Protein AF-A0A9E7V2W8-F1 (afdb_monomer_lite)

Organism: NCBI:txid2989843

Foldseek 3Di:
DDDDPPDDPPFDVVVVLVVVVVVLVVVLVVVVVVDPDSPVSVVSVVVSVVVSVVVVVVSVVPDDPDDGDDDPVSVVCVVVVVVVVVVVVVVVCVVCVVVVPPDPPPPVVVVVVVVVVVVVVVCVVVCCVPPPPCPVVVVVVVVVVVVVVVVVVVVVVPPPDPDPPD

Sequence (166 aa):
MLMIPSYNYNFHPLFYGIILFLYTLFTLINMSLNFLNNWFSYITFLILIGGLMIIFLYFTSFISNMKISMKWSFLKMIPFKNFMFILFIIINLIFNFNQFMSPMKINEMNSYNFMILNLKENYFFSFIFIKNKNLNIIMCMIYLLICLTFIVKICIIKKFTLRKIN

Radius of gyration: 24.1 Å; chains: 1; bounding box: 54×22×70 Å

Secondary structure (DSSP, 8-state):
-----TT-TTS-HHHHHHHHHHHHHHHHHHHHHH-S-THHHHHHHHHHHHHHHHHHHHHHHH---------GGGGGGHHHHHHHHHHHHHHHHHHHHHHHTS-----THHHHHHHHHHHHHHHHHHHHHHTS-THHHHHHHHHHHHHHHHHHHHHHHT-S-SS---

Structure (mmCIF, N/CA/C/O backbone):
data_AF-A0A9E7V2W8-F1
#
_entry.id   AF-A0A9E7V2W8-F1
#
loop_
_atom_site.group_PDB
_atom_site.id
_atom_site.type_symbol
_atom_site.label_atom_id
_atom_site.label_alt_id
_atom_site.label_comp_id
_atom_site.label_asym_id
_atom_site.label_entity_id
_atom_site.label_seq_id
_atom_site.pdbx_PDB_ins_code
_atom_site.Cartn_x
_atom_site.Cartn_y
_atom_site.Cartn_z
_atom_site.occupancy
_atom_site.B_iso_or_equiv
_atom_site.auth_seq_id
_atom_site.auth_comp_id
_atom_site.auth_asym_id
_atom_site.auth_atom_id
_atom_site.pdbx_PDB_model_num
ATOM 1 N N . MET A 1 1 ? 9.682 0.249 2.604 1.00 48.94 1 MET A N 1
ATOM 2 C CA . MET A 1 1 ? 9.259 1.116 1.481 1.00 48.94 1 MET A CA 1
ATOM 3 C C . MET A 1 1 ? 10.221 0.882 0.324 1.00 48.94 1 MET A C 1
ATOM 5 O O . MET A 1 1 ? 11.080 1.699 0.029 1.00 48.94 1 MET A O 1
ATOM 9 N N . LEU A 1 2 ? 10.152 -0.327 -0.238 1.00 42.06 2 LEU A N 1
ATOM 10 C CA . LEU A 1 2 ? 11.048 -0.783 -1.295 1.00 42.06 2 LEU A CA 1
ATOM 11 C C . LEU A 1 2 ? 10.649 -0.130 -2.618 1.00 42.06 2 LEU A C 1
ATOM 13 O O . LEU A 1 2 ? 9.487 -0.179 -3.005 1.00 42.06 2 LEU A O 1
ATOM 17 N N . MET A 1 3 ? 11.644 0.470 -3.272 1.00 53.59 3 MET A N 1
ATOM 18 C CA . MET A 1 3 ? 11.785 0.580 -4.726 1.00 53.59 3 MET A CA 1
ATOM 19 C C . MET A 1 3 ? 10.488 0.722 -5.531 1.00 53.59 3 MET A C 1
ATOM 21 O O . MET A 1 3 ? 10.218 -0.078 -6.420 1.00 53.59 3 MET A O 1
ATOM 25 N N . ILE A 1 4 ? 9.721 1.788 -5.312 1.00 55.50 4 ILE A N 1
ATOM 26 C CA . ILE A 1 4 ? 8.781 2.196 -6.356 1.00 55.50 4 ILE A CA 1
ATOM 27 C C . ILE A 1 4 ? 9.606 2.951 -7.412 1.00 55.50 4 ILE A C 1
ATOM 29 O O . ILE A 1 4 ? 10.317 3.916 -7.074 1.00 55.50 4 ILE A O 1
ATOM 33 N N . PRO A 1 5 ? 9.585 2.523 -8.688 1.00 57.03 5 PRO A N 1
ATOM 34 C CA . PRO A 1 5 ? 10.107 3.322 -9.782 1.00 57.03 5 PRO A CA 1
ATOM 35 C C . PRO A 1 5 ? 9.176 4.521 -9.981 1.00 57.03 5 PRO A C 1
ATOM 37 O O . PRO A 1 5 ? 8.286 4.509 -10.822 1.00 57.03 5 PRO A O 1
ATOM 40 N N . SER A 1 6 ? 9.375 5.569 -9.183 1.00 53.53 6 SER A N 1
ATOM 41 C CA . SER A 1 6 ? 8.586 6.804 -9.229 1.00 53.53 6 SER A CA 1
ATOM 42 C C . SER A 1 6 ? 8.763 7.615 -10.520 1.00 53.53 6 SER A C 1
ATOM 44 O O . SER A 1 6 ? 8.099 8.628 -10.673 1.00 53.53 6 SER A O 1
ATOM 46 N N . TYR A 1 7 ? 9.639 7.198 -11.444 1.00 52.50 7 TYR A N 1
ATOM 47 C CA . TYR A 1 7 ? 10.098 8.050 -12.546 1.00 52.50 7 TYR A CA 1
ATOM 48 C C . TYR A 1 7 ? 10.060 7.429 -13.945 1.00 52.50 7 TYR A C 1
ATOM 50 O O . TYR A 1 7 ? 10.783 7.885 -14.820 1.00 52.50 7 TYR A O 1
ATOM 58 N N . ASN A 1 8 ? 9.228 6.414 -14.196 1.00 55.22 8 ASN A N 1
ATOM 59 C CA . ASN A 1 8 ? 9.152 5.812 -15.531 1.00 55.22 8 ASN A CA 1
ATOM 60 C C . ASN A 1 8 ? 7.706 5.640 -16.004 1.00 55.22 8 ASN A C 1
ATOM 62 O O . ASN A 1 8 ? 7.065 4.635 -15.723 1.00 55.22 8 ASN A O 1
ATOM 66 N N . TYR A 1 9 ? 7.242 6.582 -16.823 1.00 55.47 9 TYR A N 1
ATOM 67 C CA . TYR A 1 9 ? 5.922 6.568 -17.467 1.00 55.47 9 TYR A CA 1
ATOM 68 C C . TYR A 1 9 ? 5.717 5.430 -18.494 1.00 55.47 9 TYR A C 1
ATOM 70 O O . TYR A 1 9 ? 4.616 5.259 -19.003 1.00 55.47 9 TYR A O 1
ATOM 78 N N . ASN A 1 10 ? 6.750 4.623 -18.784 1.00 56.72 10 ASN A N 1
ATOM 79 C CA . ASN A 1 10 ? 6.736 3.636 -19.875 1.00 56.72 10 ASN A CA 1
ATOM 80 C C . ASN A 1 10 ? 6.783 2.172 -19.401 1.00 56.72 10 ASN A C 1
ATOM 82 O O . ASN A 1 10 ? 7.109 1.288 -20.195 1.00 56.72 10 ASN A O 1
ATOM 86 N N . PHE A 1 11 ? 6.514 1.877 -18.126 1.00 64.00 11 PHE A N 1
ATOM 87 C CA . PHE A 1 11 ? 6.423 0.480 -17.700 1.00 64.00 11 PHE A CA 1
ATOM 88 C C . PHE A 1 11 ? 5.062 -0.113 -18.030 1.00 64.00 11 PHE A C 1
ATOM 90 O O . PHE A 1 11 ? 4.023 0.497 -17.791 1.00 64.00 11 PHE A O 1
ATOM 97 N N . HIS A 1 12 ? 5.083 -1.341 -18.552 1.00 69.75 12 HIS A N 1
ATOM 98 C CA . HIS A 1 12 ? 3.867 -2.099 -18.782 1.00 69.75 12 HIS A CA 1
ATOM 99 C C . HIS A 1 12 ? 3.078 -2.203 -17.463 1.00 69.75 12 HIS A C 1
ATOM 101 O O . HIS A 1 12 ? 3.669 -2.559 -16.438 1.00 69.75 12 HIS A O 1
ATOM 107 N N . PRO A 1 13 ? 1.764 -1.938 -17.465 1.00 73.44 13 PRO A N 1
ATOM 108 C CA . PRO A 1 13 ? 0.942 -1.888 -16.253 1.00 73.44 13 PRO A CA 1
ATOM 109 C C . PRO A 1 13 ? 1.014 -3.163 -15.399 1.00 73.44 13 PRO A C 1
ATOM 111 O O . PRO A 1 13 ? 0.938 -3.108 -14.174 1.00 73.44 13 PRO A O 1
ATOM 114 N N . LEU A 1 14 ? 1.254 -4.313 -16.032 1.00 75.50 14 LEU A N 1
ATOM 115 C CA . LEU A 1 14 ? 1.492 -5.588 -15.347 1.00 75.50 14 LEU A CA 1
ATOM 116 C C . LEU A 1 14 ? 2.693 -5.548 -14.381 1.00 75.50 14 LEU A C 1
ATOM 118 O O . LEU A 1 14 ? 2.614 -6.124 -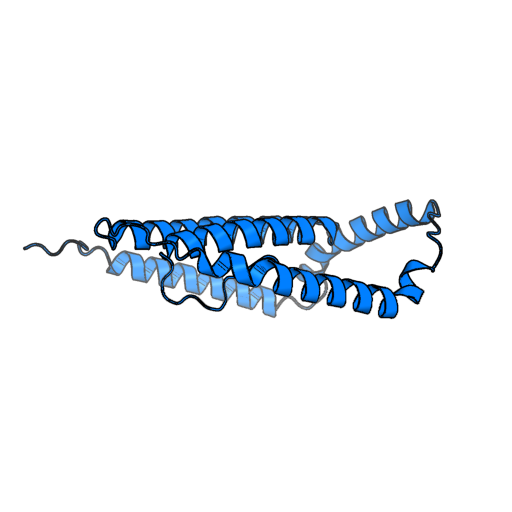13.300 1.00 75.50 14 LEU A O 1
ATOM 122 N N . PHE A 1 15 ? 3.773 -4.824 -14.702 1.00 75.44 15 PHE A N 1
ATOM 123 C CA . PHE A 1 15 ? 4.894 -4.648 -13.770 1.00 75.44 15 PHE A CA 1
ATOM 124 C C . PHE A 1 15 ? 4.500 -3.819 -12.550 1.00 75.44 15 PHE A C 1
ATOM 126 O O . PHE A 1 15 ? 4.908 -4.156 -11.441 1.00 75.44 15 PHE A O 1
ATOM 133 N N . TYR A 1 16 ? 3.676 -2.782 -12.724 1.00 75.00 16 TYR A N 1
ATOM 134 C CA . TYR A 1 16 ? 3.124 -2.041 -11.590 1.00 75.00 16 TYR A CA 1
ATOM 135 C C . TYR A 1 16 ? 2.243 -2.933 -10.709 1.00 75.00 16 TYR A C 1
ATOM 137 O O . TYR A 1 16 ? 2.338 -2.839 -9.488 1.00 75.00 16 TYR A O 1
ATOM 145 N N . GLY A 1 17 ? 1.469 -3.851 -11.299 1.00 79.56 17 GLY A N 1
ATOM 146 C CA . GLY A 1 17 ? 0.709 -4.860 -10.553 1.00 79.56 17 GLY A CA 1
ATOM 147 C C . GLY A 1 17 ? 1.600 -5.788 -9.718 1.00 79.56 17 GLY A C 1
ATOM 148 O O . GLY A 1 17 ? 1.340 -5.989 -8.534 1.00 79.56 17 GLY A O 1
ATOM 149 N N . ILE A 1 18 ? 2.693 -6.292 -10.298 1.00 80.00 18 ILE A N 1
ATOM 150 C CA . ILE A 1 18 ? 3.650 -7.163 -9.591 1.00 80.00 18 ILE A CA 1
ATOM 151 C C . ILE A 1 18 ? 4.380 -6.403 -8.471 1.00 80.00 18 ILE A C 1
ATOM 153 O O . ILE A 1 18 ? 4.527 -6.922 -7.365 1.00 80.00 18 ILE A O 1
ATOM 157 N N . ILE A 1 19 ? 4.810 -5.162 -8.724 1.00 81.88 19 ILE A N 1
ATOM 158 C CA . ILE A 1 19 ? 5.461 -4.314 -7.711 1.00 81.88 19 ILE A CA 1
ATOM 159 C C . ILE A 1 19 ? 4.494 -4.022 -6.559 1.00 81.88 19 ILE A C 1
ATOM 161 O O . ILE A 1 19 ? 4.891 -4.086 -5.395 1.00 81.88 19 ILE A O 1
ATOM 165 N N . LEU A 1 20 ? 3.226 -3.740 -6.869 1.00 82.31 20 LEU A N 1
ATOM 166 C CA . LEU A 1 20 ? 2.191 -3.501 -5.867 1.00 82.31 20 LEU A CA 1
ATOM 167 C C . LEU A 1 20 ? 1.922 -4.760 -5.034 1.00 82.31 20 LEU A C 1
ATOM 169 O O . LEU A 1 20 ? 1.845 -4.669 -3.810 1.00 82.31 20 LEU A O 1
ATOM 173 N N . PHE A 1 21 ? 1.863 -5.936 -5.661 1.00 84.31 21 PHE A N 1
ATOM 174 C CA . PHE A 1 21 ? 1.723 -7.210 -4.952 1.00 84.31 21 PHE A CA 1
ATOM 175 C C . PHE A 1 21 ? 2.884 -7.466 -3.980 1.00 84.31 21 PHE A C 1
ATOM 177 O O . PHE A 1 21 ? 2.664 -7.754 -2.807 1.00 84.31 21 PHE A O 1
ATOM 184 N N . LEU A 1 22 ? 4.131 -7.283 -4.418 1.00 86.38 22 LEU A N 1
ATOM 185 C CA . LEU A 1 22 ? 5.292 -7.473 -3.541 1.00 86.38 22 LEU A CA 1
ATOM 186 C C . LEU A 1 22 ? 5.339 -6.445 -2.407 1.00 86.38 22 LEU A C 1
ATOM 188 O O . LEU A 1 22 ? 5.573 -6.808 -1.255 1.00 86.38 22 LEU A O 1
ATOM 192 N N . TYR A 1 23 ? 5.094 -5.165 -2.706 1.00 82.38 23 TYR A N 1
ATOM 193 C CA . TYR A 1 23 ? 5.060 -4.114 -1.686 1.00 82.38 23 TYR A CA 1
ATOM 194 C C . TYR A 1 23 ? 4.023 -4.428 -0.608 1.00 82.38 23 TYR A C 1
ATOM 196 O O . TYR A 1 23 ? 4.310 -4.321 0.584 1.00 82.38 23 TYR A O 1
ATOM 204 N N . THR A 1 24 ? 2.840 -4.860 -1.028 1.00 84.50 24 THR A N 1
ATOM 205 C CA . THR A 1 24 ? 1.734 -5.131 -0.113 1.00 84.50 24 THR A CA 1
ATOM 206 C C . THR A 1 24 ? 1.988 -6.365 0.743 1.00 84.50 24 THR A C 1
ATOM 208 O O . THR A 1 24 ? 1.752 -6.300 1.947 1.00 84.50 24 THR A O 1
ATOM 211 N N . LEU A 1 25 ? 2.608 -7.420 0.203 1.00 89.25 25 LEU A N 1
ATOM 212 C CA . LEU A 1 25 ? 3.105 -8.545 1.005 1.00 89.25 25 LEU A CA 1
ATOM 213 C C . LEU A 1 25 ? 4.064 -8.089 2.116 1.00 89.25 25 LEU A C 1
ATOM 215 O O . LEU A 1 25 ? 3.875 -8.458 3.274 1.00 89.25 25 LEU A O 1
ATOM 219 N N . PHE A 1 26 ? 5.039 -7.226 1.809 1.00 85.62 26 PHE A N 1
ATOM 220 C CA . PHE A 1 26 ? 5.935 -6.686 2.841 1.00 85.62 26 PHE A CA 1
ATOM 221 C C . PHE A 1 26 ? 5.189 -5.846 3.882 1.00 85.62 26 PHE A C 1
ATOM 223 O O . PHE A 1 26 ? 5.494 -5.929 5.072 1.00 85.62 26 PHE A O 1
ATOM 230 N N . THR A 1 27 ? 4.200 -5.050 3.467 1.00 85.38 27 THR A N 1
ATOM 231 C CA . THR A 1 27 ? 3.395 -4.280 4.427 1.00 85.38 27 THR A CA 1
ATOM 232 C C . THR A 1 27 ? 2.546 -5.176 5.324 1.00 85.38 27 THR A C 1
ATOM 234 O O . THR A 1 27 ? 2.429 -4.888 6.509 1.00 85.38 27 THR A O 1
ATOM 237 N N . LEU A 1 28 ? 2.012 -6.280 4.802 1.00 87.94 28 LEU A N 1
ATOM 238 C CA . LEU A 1 28 ? 1.203 -7.234 5.559 1.00 87.94 28 LEU A CA 1
ATOM 239 C C . LEU A 1 28 ? 2.022 -7.947 6.630 1.00 87.94 28 LEU A C 1
ATOM 241 O O . LEU A 1 28 ? 1.575 -8.047 7.771 1.00 87.94 28 LEU A O 1
ATOM 245 N N . ILE A 1 29 ? 3.240 -8.367 6.279 1.00 84.56 29 ILE A N 1
ATOM 246 C CA . ILE A 1 29 ? 4.184 -8.962 7.229 1.00 84.56 29 ILE A CA 1
ATOM 247 C C . ILE A 1 29 ? 4.507 -7.953 8.339 1.00 84.56 29 ILE A C 1
ATOM 249 O O . ILE A 1 29 ? 4.387 -8.279 9.517 1.00 84.56 29 ILE A O 1
ATOM 253 N N . ASN A 1 30 ? 4.803 -6.698 7.990 1.00 80.81 30 ASN A N 1
ATOM 254 C CA . ASN A 1 30 ? 5.055 -5.656 8.991 1.00 80.81 30 ASN A CA 1
ATOM 255 C C . ASN A 1 30 ? 3.838 -5.397 9.896 1.00 80.81 30 ASN A C 1
ATOM 257 O O . ASN A 1 30 ? 3.999 -5.228 11.100 1.00 80.81 30 ASN A O 1
ATOM 261 N N . MET A 1 31 ? 2.619 -5.399 9.346 1.00 79.56 31 MET A N 1
ATOM 262 C CA . MET A 1 31 ? 1.396 -5.238 10.141 1.00 79.56 31 MET A CA 1
ATOM 263 C C . MET A 1 31 ? 1.174 -6.415 11.096 1.00 79.56 31 MET A C 1
ATOM 265 O O . MET A 1 31 ? 0.814 -6.191 12.246 1.00 79.56 31 MET A O 1
ATOM 269 N N . SER A 1 32 ? 1.433 -7.649 10.651 1.00 81.69 32 SER A N 1
ATOM 270 C CA . SER A 1 32 ? 1.325 -8.839 11.509 1.00 81.69 32 SER A CA 1
ATOM 271 C C . SER A 1 32 ? 2.363 -8.884 12.633 1.00 81.69 32 SER A C 1
ATOM 273 O O . SER A 1 32 ? 2.121 -9.497 13.661 1.00 81.69 32 SER A O 1
ATOM 275 N N . LEU A 1 33 ? 3.514 -8.229 12.454 1.00 78.06 33 LEU A N 1
ATOM 276 C CA . LEU A 1 33 ? 4.536 -8.131 13.500 1.00 78.06 33 LEU A CA 1
ATOM 277 C C . LEU A 1 33 ? 4.207 -7.046 14.534 1.00 78.06 33 LEU A C 1
ATOM 279 O O . LEU A 1 33 ? 4.610 -7.160 15.687 1.00 78.06 33 LEU A O 1
ATOM 283 N N . ASN A 1 34 ? 3.488 -5.997 14.128 1.00 72.06 34 ASN A N 1
ATOM 284 C CA . ASN A 1 34 ? 3.204 -4.841 14.980 1.00 72.06 34 ASN A CA 1
ATOM 285 C C . ASN A 1 34 ? 1.935 -4.996 15.830 1.00 72.06 34 ASN A C 1
ATOM 287 O O . ASN A 1 34 ? 1.833 -4.356 16.875 1.00 72.06 34 ASN A O 1
ATOM 291 N N . PHE A 1 35 ? 0.968 -5.801 15.386 1.00 72.25 35 PHE A N 1
ATOM 292 C CA . PHE A 1 35 ? -0.294 -6.018 16.094 1.00 72.25 35 PHE A CA 1
ATOM 293 C C . PHE A 1 35 ? -0.391 -7.446 16.622 1.00 72.25 35 PHE A C 1
ATOM 295 O O . PHE A 1 35 ? -0.031 -8.395 15.936 1.00 72.25 35 PHE A O 1
ATOM 302 N N . LEU A 1 36 ? -0.939 -7.600 17.829 1.00 66.88 36 LEU A N 1
ATOM 303 C CA . LEU A 1 36 ? -1.177 -8.912 18.438 1.00 66.88 36 LEU A CA 1
ATOM 304 C C . LEU A 1 36 ? -2.284 -9.678 17.712 1.00 66.88 36 LEU A C 1
ATOM 306 O O . LEU A 1 36 ? -2.240 -10.904 17.610 1.00 66.88 36 LEU A O 1
ATOM 310 N N . ASN A 1 37 ? -3.263 -8.948 17.173 1.00 75.69 37 ASN A N 1
ATOM 311 C CA . ASN A 1 37 ? -4.338 -9.515 16.380 1.00 75.69 37 ASN A CA 1
ATOM 312 C C . ASN A 1 37 ? -4.111 -9.327 14.867 1.00 75.69 37 ASN A C 1
ATOM 314 O O . ASN A 1 37 ? -4.137 -8.212 14.343 1.00 75.69 37 ASN A O 1
ATOM 318 N N . ASN A 1 38 ? -4.000 -10.442 14.141 1.00 78.75 38 ASN A N 1
ATOM 319 C CA . ASN A 1 38 ? -3.752 -10.481 12.694 1.00 78.75 38 ASN A CA 1
ATOM 320 C C . ASN A 1 38 ? -4.990 -10.185 11.820 1.00 78.75 38 ASN A C 1
ATOM 322 O O . ASN A 1 38 ? -4.924 -10.270 10.596 1.00 78.75 38 ASN A O 1
ATOM 326 N N . TRP A 1 39 ? -6.143 -9.833 12.393 1.00 80.62 39 TRP A N 1
ATOM 327 C CA . TRP A 1 39 ? -7.364 -9.598 11.607 1.00 80.62 39 TRP A CA 1
ATOM 328 C C . TRP A 1 39 ? -7.209 -8.487 10.561 1.00 80.62 39 TRP A C 1
ATOM 330 O O . TRP A 1 39 ? -7.669 -8.632 9.429 1.00 80.62 39 TRP A O 1
ATOM 340 N N . PHE A 1 40 ? -6.518 -7.398 10.902 1.00 79.31 40 PHE A N 1
ATOM 341 C CA . PHE A 1 40 ? -6.304 -6.290 9.969 1.00 79.31 40 PHE A CA 1
ATOM 342 C C . PHE A 1 40 ? -5.368 -6.661 8.815 1.00 79.31 40 PHE A C 1
ATOM 344 O O . PHE A 1 40 ? -5.645 -6.292 7.670 1.00 79.31 40 PHE A O 1
ATOM 351 N N . SER A 1 41 ? -4.299 -7.423 9.072 1.00 86.62 41 SER A N 1
ATOM 352 C CA . SER A 1 41 ? -3.432 -7.929 8.002 1.00 86.62 41 SER A CA 1
ATOM 353 C C . SER A 1 41 ? -4.194 -8.920 7.111 1.00 86.62 41 SER A C 1
ATOM 355 O O . SER A 1 41 ? -4.127 -8.825 5.889 1.00 86.62 41 SER A O 1
ATOM 357 N N . TYR A 1 42 ? -5.039 -9.790 7.664 1.00 87.94 42 TYR A N 1
ATOM 358 C CA . TYR A 1 42 ? -5.829 -10.709 6.835 1.00 87.94 42 TYR A CA 1
ATOM 359 C C . TYR A 1 42 ? -6.883 -10.013 5.962 1.00 87.94 42 TYR A C 1
ATOM 361 O O . TYR A 1 42 ? -6.987 -10.320 4.772 1.00 87.94 42 TYR A O 1
ATOM 369 N N . ILE A 1 43 ? -7.637 -9.051 6.503 1.00 90.00 43 ILE A N 1
ATOM 370 C CA . ILE A 1 43 ? -8.650 -8.316 5.725 1.00 90.00 43 ILE A CA 1
ATOM 371 C C . ILE A 1 43 ? -7.985 -7.522 4.593 1.00 90.00 43 ILE A C 1
ATOM 373 O O . ILE A 1 43 ? -8.457 -7.546 3.454 1.00 90.00 43 ILE A O 1
ATOM 377 N N . THR A 1 44 ? -6.861 -6.858 4.876 1.00 86.50 44 THR A N 1
ATOM 378 C CA . THR A 1 44 ? -6.125 -6.098 3.854 1.00 86.50 44 THR A CA 1
ATOM 379 C C . THR A 1 44 ? -5.537 -7.003 2.769 1.00 86.50 44 THR A C 1
ATOM 381 O O . THR A 1 44 ? -5.567 -6.622 1.600 1.00 86.50 44 THR A O 1
ATOM 384 N N . PHE A 1 45 ? -5.104 -8.225 3.099 1.00 87.81 45 PHE A N 1
ATOM 385 C CA . PHE A 1 45 ? -4.660 -9.210 2.106 1.00 87.81 45 PHE A CA 1
ATOM 386 C C . PHE A 1 45 ? -5.787 -9.652 1.159 1.00 87.81 45 PHE A C 1
ATOM 388 O O . PHE A 1 45 ? -5.602 -9.671 -0.060 1.00 87.81 45 PHE A O 1
ATOM 395 N N . LEU A 1 46 ? -6.973 -9.954 1.696 1.00 87.44 46 LEU A N 1
ATOM 396 C CA . LEU A 1 46 ? -8.121 -10.418 0.906 1.00 87.44 46 LEU A CA 1
ATOM 397 C C . LEU A 1 46 ? -8.635 -9.353 -0.068 1.00 87.44 46 LEU A C 1
ATOM 399 O O . LEU A 1 46 ? -8.865 -9.644 -1.244 1.00 87.44 46 LEU A O 1
ATOM 403 N N . ILE A 1 47 ? -8.771 -8.110 0.402 1.00 91.12 47 ILE A N 1
ATOM 404 C CA . ILE A 1 47 ? -9.191 -6.981 -0.442 1.00 91.12 47 ILE A CA 1
ATOM 405 C C . ILE A 1 47 ? -8.197 -6.785 -1.593 1.00 91.12 47 ILE A C 1
ATOM 407 O O . ILE A 1 47 ? -8.592 -6.519 -2.730 1.00 91.12 47 ILE A O 1
ATOM 411 N N . LEU A 1 48 ? -6.906 -6.959 -1.315 1.00 86.06 48 LEU A N 1
ATOM 412 C CA . LEU A 1 48 ? -5.860 -6.737 -2.297 1.00 86.06 48 LEU A CA 1
ATOM 413 C C . LEU A 1 48 ? -5.813 -7.809 -3.388 1.00 86.06 48 LEU A C 1
ATOM 415 O O . LEU A 1 48 ? -5.650 -7.467 -4.559 1.00 86.06 48 LEU A O 1
ATOM 419 N N . ILE A 1 49 ? -6.000 -9.084 -3.033 1.00 87.69 49 ILE A N 1
ATOM 420 C CA . ILE A 1 49 ? -6.113 -10.166 -4.023 1.00 87.69 49 ILE A CA 1
ATOM 421 C C . ILE A 1 49 ? -7.297 -9.902 -4.957 1.00 87.69 49 ILE A C 1
ATOM 423 O O . ILE A 1 49 ? -7.137 -9.968 -6.177 1.00 87.69 49 ILE A O 1
ATOM 427 N N . GLY A 1 50 ? -8.458 -9.538 -4.402 1.00 87.81 50 GLY A N 1
ATOM 428 C CA . GLY A 1 50 ? -9.643 -9.212 -5.199 1.00 87.81 50 GLY A CA 1
ATOM 429 C C . GLY A 1 50 ? -9.404 -8.033 -6.149 1.00 87.81 50 GLY A C 1
ATOM 430 O O . GLY A 1 50 ? -9.711 -8.120 -7.339 1.00 87.81 50 GLY A O 1
ATOM 431 N N . GLY A 1 51 ? -8.792 -6.954 -5.654 1.00 85.44 51 GLY A N 1
ATOM 432 C CA . GLY A 1 51 ? -8.464 -5.777 -6.463 1.00 85.44 51 GLY A CA 1
ATOM 433 C C . GLY A 1 51 ? -7.457 -6.066 -7.581 1.00 85.44 51 GLY A C 1
ATOM 434 O O . GLY A 1 51 ? -7.663 -5.650 -8.722 1.00 85.44 51 GLY A O 1
ATOM 435 N N . LEU A 1 52 ? -6.396 -6.824 -7.289 1.00 83.06 52 LEU A N 1
ATOM 436 C CA . LEU A 1 52 ? -5.388 -7.205 -8.283 1.00 83.06 52 LEU A CA 1
ATOM 437 C C . LEU A 1 52 ? -5.960 -8.105 -9.384 1.00 83.06 52 LEU A C 1
ATOM 439 O O . LEU A 1 52 ? -5.602 -7.927 -10.548 1.00 83.06 52 LEU A O 1
ATOM 443 N N . MET A 1 53 ? -6.865 -9.031 -9.052 1.00 79.50 53 MET A N 1
ATOM 444 C CA . MET A 1 53 ? -7.507 -9.899 -10.048 1.00 79.50 53 MET A CA 1
ATOM 445 C C . MET A 1 53 ? -8.349 -9.105 -11.054 1.00 79.50 53 MET A C 1
ATOM 447 O O . MET A 1 53 ? -8.279 -9.365 -12.256 1.00 79.50 53 MET A O 1
ATOM 451 N N . ILE A 1 54 ? -9.093 -8.096 -10.592 1.00 82.75 54 ILE A N 1
ATOM 452 C CA . ILE A 1 54 ? -9.898 -7.226 -11.466 1.00 82.75 54 ILE A CA 1
ATOM 453 C C . ILE A 1 54 ? -8.990 -6.428 -12.411 1.00 82.75 54 ILE A C 1
ATOM 455 O O . ILE A 1 54 ? -9.256 -6.341 -13.611 1.00 82.75 54 ILE A O 1
ATOM 459 N N . ILE A 1 55 ? -7.884 -5.892 -11.891 1.00 79.50 55 ILE A N 1
ATOM 460 C CA . ILE A 1 55 ? -6.897 -5.151 -12.687 1.00 79.50 55 ILE A CA 1
ATOM 461 C C . ILE A 1 55 ? -6.221 -6.073 -13.721 1.00 79.50 55 ILE A C 1
ATOM 463 O O . ILE A 1 55 ? -6.011 -5.670 -14.866 1.00 79.50 55 ILE A O 1
ATOM 467 N N . PHE A 1 56 ? -5.918 -7.324 -13.362 1.00 75.62 56 PHE A N 1
ATOM 468 C CA . PHE A 1 56 ? -5.333 -8.308 -14.280 1.00 75.62 56 PHE A CA 1
ATOM 469 C C . PHE A 1 56 ? -6.285 -8.683 -15.428 1.00 75.62 56 PHE A C 1
ATOM 471 O O . PHE A 1 56 ? -5.870 -8.715 -16.591 1.00 75.62 56 PHE A O 1
ATOM 478 N N . LEU A 1 57 ? -7.571 -8.901 -15.127 1.00 80.62 57 LEU A N 1
ATOM 479 C CA . LEU A 1 57 ? -8.607 -9.135 -16.141 1.00 80.62 57 LEU A CA 1
ATOM 480 C C . LEU A 1 57 ? -8.746 -7.942 -17.093 1.00 80.62 57 LEU A C 1
ATOM 482 O O . LEU A 1 57 ? -8.837 -8.125 -18.306 1.00 80.62 57 LEU A O 1
ATOM 486 N N . TYR A 1 58 ? -8.691 -6.718 -16.562 1.00 81.56 58 TYR A N 1
ATOM 487 C CA . TYR A 1 58 ? -8.732 -5.517 -17.390 1.00 81.56 58 TYR A CA 1
ATOM 488 C C . TYR A 1 58 ? -7.559 -5.484 -18.380 1.00 81.56 58 TYR A C 1
ATOM 490 O O . TYR A 1 58 ? -7.768 -5.381 -19.587 1.00 81.56 58 TYR A O 1
ATOM 498 N N . PHE A 1 59 ? -6.322 -5.659 -17.914 1.00 72.69 59 PHE A N 1
ATOM 499 C CA . PHE A 1 59 ? -5.154 -5.555 -18.791 1.00 72.69 59 PHE A CA 1
ATOM 500 C C . PHE A 1 59 ? -5.045 -6.682 -19.823 1.00 72.69 59 PHE A C 1
ATOM 502 O O . PHE A 1 59 ? -4.710 -6.413 -20.976 1.00 72.69 59 PHE A O 1
ATOM 509 N N . THR A 1 60 ? -5.379 -7.920 -19.455 1.00 73.12 60 THR A N 1
ATOM 510 C CA . THR A 1 60 ? -5.390 -9.040 -20.415 1.00 73.12 60 THR A CA 1
ATOM 511 C C . THR A 1 60 ? -6.417 -8.852 -21.533 1.00 73.12 60 THR A C 1
ATOM 513 O O . THR A 1 60 ? -6.173 -9.294 -22.651 1.00 73.12 60 THR A O 1
ATOM 516 N N . SER A 1 61 ? -7.522 -8.143 -21.275 1.00 75.94 61 SER A N 1
ATOM 517 C CA . SER A 1 61 ? -8.540 -7.853 -22.294 1.00 75.94 61 SER A CA 1
ATOM 518 C C . SER A 1 61 ? -8.178 -6.707 -23.255 1.00 75.94 61 SER A C 1
ATOM 520 O O . SER A 1 61 ? -8.696 -6.664 -24.368 1.00 75.94 61 SER A O 1
ATOM 522 N N . PHE A 1 62 ? -7.284 -5.793 -22.853 1.00 64.31 62 PHE A N 1
ATOM 523 C CA . PHE A 1 62 ? -6.939 -4.591 -23.630 1.00 64.31 62 PHE A CA 1
ATOM 524 C C . PHE A 1 62 ? -5.632 -4.693 -24.427 1.00 64.31 62 PHE A C 1
ATOM 526 O O . PHE A 1 62 ? -5.428 -3.914 -25.359 1.00 64.31 62 PHE A O 1
ATOM 533 N N . ILE A 1 63 ? -4.719 -5.599 -24.073 1.00 60.88 63 ILE A N 1
ATOM 534 C CA . ILE A 1 63 ? -3.368 -5.590 -24.644 1.00 60.88 63 ILE A CA 1
ATOM 535 C C . ILE A 1 63 ? -3.255 -6.553 -25.829 1.00 60.88 63 ILE A C 1
ATOM 537 O O . ILE A 1 63 ? -3.165 -7.768 -25.679 1.00 60.88 63 ILE A O 1
ATOM 541 N N . SER A 1 64 ? -3.143 -5.975 -27.026 1.00 52.78 64 SER A N 1
ATOM 542 C CA . SER A 1 64 ? -2.415 -6.580 -28.143 1.00 52.78 64 SER A CA 1
ATOM 543 C C . SER A 1 64 ? -0.951 -6.757 -27.727 1.00 52.78 64 SER A C 1
ATOM 545 O O . SER A 1 64 ? -0.326 -5.750 -27.420 1.00 52.78 64 SER A O 1
ATOM 547 N N . ASN A 1 65 ? -0.424 -7.986 -27.698 1.00 59.28 65 ASN A N 1
ATOM 548 C CA . ASN A 1 65 ? 0.964 -8.430 -27.429 1.00 59.28 65 ASN A CA 1
ATOM 549 C C . ASN A 1 65 ? 2.119 -7.401 -27.615 1.00 59.28 65 ASN A C 1
ATOM 551 O O . ASN A 1 65 ? 3.012 -7.599 -28.444 1.00 59.28 65 ASN A O 1
ATOM 555 N N . MET A 1 66 ? 2.165 -6.311 -26.844 1.00 59.25 66 MET A N 1
ATOM 556 C CA . MET A 1 66 ? 3.244 -5.328 -26.926 1.00 59.25 66 MET A CA 1
ATOM 557 C C . MET A 1 66 ? 4.467 -5.893 -26.210 1.00 59.25 66 MET A C 1
ATOM 559 O O . MET A 1 66 ? 4.410 -6.245 -25.031 1.00 59.25 66 MET A O 1
ATOM 563 N N . LYS A 1 67 ? 5.586 -5.992 -26.937 1.00 63.03 67 LYS A N 1
ATOM 564 C CA . LYS A 1 67 ? 6.858 -6.466 -26.384 1.00 63.03 67 LYS A CA 1
ATOM 565 C C . LYS A 1 67 ? 7.253 -5.596 -25.193 1.00 63.03 67 LYS A C 1
ATOM 567 O O . LYS A 1 67 ? 7.269 -4.369 -25.274 1.00 63.03 67 LYS A O 1
ATOM 572 N N . ILE A 1 68 ? 7.602 -6.253 -24.093 1.00 63.56 68 ILE A N 1
ATOM 573 C CA . ILE A 1 68 ? 8.046 -5.604 -22.865 1.00 63.56 68 ILE A CA 1
ATOM 574 C C . ILE A 1 68 ? 9.392 -4.897 -23.140 1.00 63.56 68 ILE A C 1
ATOM 576 O O . ILE A 1 68 ? 10.416 -5.542 -23.352 1.00 63.56 68 ILE A O 1
ATOM 580 N N . SER A 1 69 ? 9.417 -3.561 -23.184 1.00 62.22 69 SER A N 1
ATOM 581 C CA . SER A 1 69 ? 10.669 -2.796 -23.290 1.00 62.22 69 SER A CA 1
ATOM 582 C C . SER A 1 69 ? 11.071 -2.263 -21.914 1.00 62.22 69 SER A C 1
ATOM 584 O O . SER A 1 69 ? 10.683 -1.165 -21.511 1.00 62.22 69 SER A O 1
ATOM 586 N N . MET A 1 70 ? 11.838 -3.057 -21.167 1.00 63.12 70 MET A N 1
ATOM 587 C CA . MET A 1 70 ? 12.413 -2.645 -19.884 1.00 63.12 70 MET A CA 1
ATOM 588 C C . MET A 1 70 ? 13.653 -1.772 -20.121 1.00 63.12 70 MET A C 1
ATOM 590 O O . MET A 1 70 ? 14.673 -2.242 -20.624 1.00 63.12 70 MET A O 1
ATOM 594 N N . LYS A 1 71 ? 13.590 -0.490 -19.742 1.00 65.69 71 LYS A N 1
ATOM 595 C CA . LYS A 1 71 ? 14.781 0.369 -19.683 1.00 65.69 71 LYS A CA 1
ATOM 596 C C . LYS A 1 71 ? 15.526 0.093 -18.372 1.00 65.69 71 LYS A C 1
ATOM 598 O O . LYS A 1 71 ? 15.096 0.521 -17.303 1.00 65.69 71 LYS A O 1
ATOM 603 N N . TRP A 1 72 ? 16.679 -0.571 -18.465 1.00 66.62 72 TRP A N 1
ATOM 604 C CA . TRP A 1 72 ? 17.573 -0.878 -17.334 1.00 66.62 72 TRP A CA 1
ATOM 605 C C . TRP A 1 72 ? 18.198 0.359 -16.662 1.00 66.62 72 TRP A C 1
ATOM 607 O O . TRP A 1 72 ? 18.882 0.235 -15.649 1.00 66.62 72 TRP A O 1
ATOM 617 N N . SER A 1 73 ? 17.938 1.569 -17.174 1.00 66.00 73 SER A N 1
ATOM 618 C CA . SER A 1 73 ? 18.358 2.832 -16.553 1.00 66.00 73 SER A CA 1
ATOM 619 C C . SER A 1 73 ? 17.866 2.985 -15.109 1.00 66.00 73 SER A C 1
ATOM 621 O O . SER A 1 73 ? 18.521 3.665 -14.324 1.00 66.00 73 SER A O 1
ATOM 623 N N . PHE A 1 74 ? 16.777 2.302 -14.730 1.00 64.56 74 PHE A N 1
ATOM 624 C CA . PHE A 1 74 ? 16.284 2.258 -13.352 1.00 64.56 74 PHE A CA 1
ATOM 625 C C . PHE A 1 74 ? 17.310 1.690 -12.358 1.00 64.56 74 PHE A C 1
ATOM 627 O O . PHE A 1 74 ? 17.423 2.204 -11.243 1.00 64.56 74 PHE A O 1
ATOM 634 N N . LEU A 1 75 ? 18.099 0.685 -12.760 1.00 68.44 75 LEU A N 1
ATOM 635 C CA . LEU A 1 75 ? 19.082 0.059 -11.870 1.00 68.44 75 LEU A CA 1
ATOM 636 C C . LEU A 1 75 ? 20.146 1.057 -11.390 1.00 68.44 75 LEU A C 1
ATOM 638 O O . LEU A 1 75 ? 20.647 0.935 -10.276 1.00 68.44 75 LEU A O 1
ATOM 642 N N . LYS A 1 76 ? 20.445 2.088 -12.190 1.00 71.81 76 LYS A N 1
ATOM 643 C CA . LYS A 1 76 ? 21.465 3.094 -11.860 1.00 71.81 76 LYS A CA 1
ATOM 644 C C . LYS A 1 76 ? 21.084 3.968 -10.659 1.00 71.81 76 LYS A C 1
ATOM 646 O O . LYS A 1 76 ? 21.971 4.476 -9.985 1.00 71.81 76 LYS A O 1
ATOM 651 N N . MET A 1 77 ? 19.791 4.129 -10.362 1.00 71.75 77 MET A N 1
ATOM 652 C CA . MET A 1 77 ? 19.316 4.958 -9.239 1.00 71.75 77 MET A CA 1
ATOM 653 C C . MET A 1 77 ? 19.128 4.179 -7.929 1.00 71.75 77 MET A C 1
ATOM 655 O O . MET A 1 77 ? 18.878 4.784 -6.885 1.00 71.75 77 MET A O 1
ATOM 659 N N . ILE A 1 78 ? 19.244 2.849 -7.961 1.00 77.38 78 ILE A N 1
ATOM 660 C CA . ILE A 1 78 ? 19.128 1.983 -6.780 1.00 77.38 78 ILE A CA 1
ATOM 661 C C . ILE A 1 78 ? 20.121 2.341 -5.661 1.00 77.38 78 ILE A C 1
ATOM 663 O O . ILE A 1 78 ? 19.663 2.484 -4.525 1.00 77.38 78 ILE A O 1
ATOM 667 N N . PRO A 1 79 ? 21.434 2.530 -5.917 1.00 78.31 79 PRO A N 1
ATOM 668 C CA . PRO A 1 79 ? 22.383 2.787 -4.833 1.00 78.31 79 PRO A CA 1
ATOM 669 C C . PRO A 1 79 ? 22.069 4.086 -4.078 1.00 78.31 79 PRO A C 1
ATOM 671 O O . PRO A 1 79 ? 22.106 4.100 -2.850 1.00 78.31 79 PRO A O 1
ATOM 674 N N . PHE A 1 80 ? 21.661 5.147 -4.783 1.00 79.69 80 PHE A N 1
ATOM 675 C CA . PHE A 1 80 ? 21.291 6.419 -4.153 1.00 79.69 80 PHE A CA 1
ATOM 676 C C . PHE A 1 80 ? 20.042 6.291 -3.268 1.00 79.69 80 PHE A C 1
ATOM 678 O O . PHE A 1 80 ? 20.011 6.801 -2.149 1.00 79.69 80 PHE A O 1
ATOM 685 N N . LYS A 1 81 ? 19.021 5.555 -3.731 1.00 78.56 81 LYS A N 1
ATOM 686 C CA . LYS A 1 81 ? 17.808 5.297 -2.936 1.00 78.56 81 LYS A CA 1
ATOM 687 C C . LYS A 1 81 ? 18.109 4.483 -1.676 1.00 78.56 81 LYS A C 1
ATOM 689 O O . LYS A 1 81 ? 17.574 4.797 -0.615 1.00 78.56 81 LYS A O 1
ATOM 694 N N . ASN A 1 82 ? 18.977 3.478 -1.779 1.00 80.81 82 ASN A N 1
ATOM 695 C CA . ASN A 1 82 ? 19.386 2.675 -0.627 1.00 80.81 82 ASN A CA 1
ATOM 696 C C . ASN A 1 82 ? 20.174 3.511 0.388 1.00 80.81 82 ASN A C 1
ATOM 698 O O . ASN A 1 82 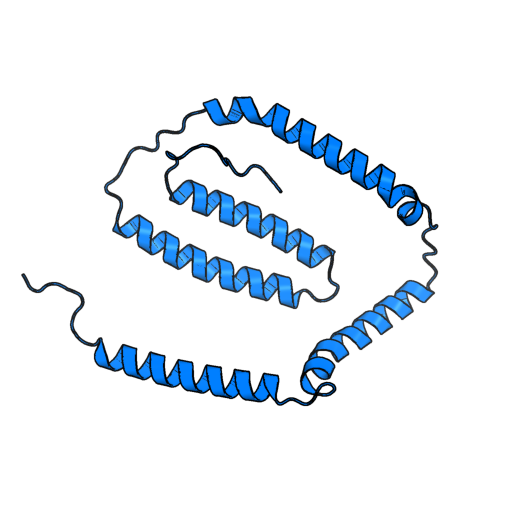? 19.924 3.399 1.585 1.00 80.81 82 ASN A O 1
ATOM 702 N N . PHE A 1 83 ? 21.061 4.395 -0.077 1.00 82.19 83 PHE A N 1
ATOM 703 C CA . PHE A 1 83 ? 21.810 5.297 0.797 1.00 82.19 83 PHE A CA 1
ATOM 704 C C . PHE A 1 83 ? 20.890 6.233 1.596 1.00 82.19 83 PHE A C 1
ATOM 706 O O . PHE A 1 83 ? 21.012 6.323 2.816 1.00 82.19 83 PHE A O 1
ATOM 713 N N . MET A 1 84 ? 19.902 6.850 0.939 1.00 81.44 84 MET A N 1
ATOM 714 C CA . MET A 1 84 ? 18.917 7.702 1.620 1.00 81.44 84 MET A CA 1
ATOM 715 C C . MET A 1 84 ? 18.072 6.933 2.643 1.00 81.44 84 MET A C 1
ATOM 717 O O . MET A 1 84 ? 17.732 7.467 3.697 1.00 81.44 84 MET A O 1
ATOM 721 N N . PHE A 1 85 ? 17.753 5.667 2.366 1.00 81.25 85 PHE A N 1
ATOM 722 C CA . PHE A 1 85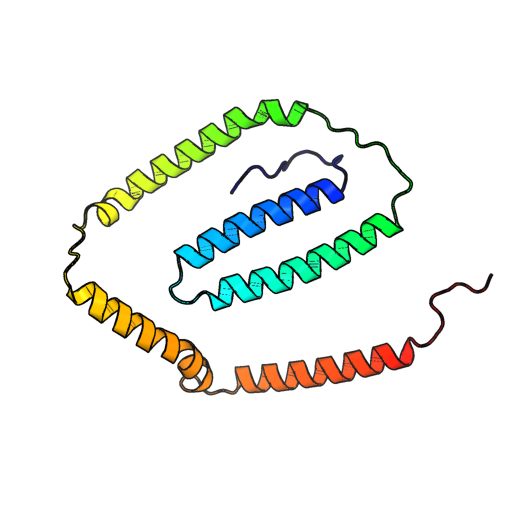 ? 17.023 4.824 3.312 1.00 81.25 85 PHE A CA 1
ATOM 723 C C . PHE A 1 85 ? 17.861 4.472 4.546 1.00 81.25 85 PHE A C 1
ATOM 725 O O . PHE A 1 85 ? 17.360 4.531 5.668 1.00 81.25 85 PHE A O 1
ATOM 732 N N . ILE A 1 86 ? 19.142 4.157 4.352 1.00 84.81 86 ILE A N 1
ATOM 733 C CA . ILE A 1 86 ? 20.078 3.893 5.451 1.00 84.81 86 ILE A CA 1
ATOM 734 C C . ILE A 1 86 ? 20.222 5.139 6.331 1.00 84.81 86 ILE A C 1
ATOM 736 O O . ILE A 1 86 ? 20.115 5.033 7.550 1.00 84.81 86 ILE A O 1
ATOM 740 N N . LEU A 1 87 ? 20.367 6.324 5.728 1.00 83.56 87 LEU A N 1
ATOM 741 C CA . LEU A 1 87 ? 20.386 7.592 6.463 1.00 83.56 87 LEU A CA 1
ATOM 742 C C . LEU A 1 87 ? 19.114 7.797 7.294 1.00 83.56 87 LEU A C 1
ATOM 744 O O . LEU A 1 87 ? 19.204 8.147 8.467 1.00 83.56 87 LEU A O 1
ATOM 748 N N . PHE A 1 88 ? 17.937 7.529 6.726 1.00 80.94 88 PHE A N 1
ATOM 749 C CA . PHE A 1 88 ? 16.671 7.635 7.453 1.00 80.94 88 PHE A CA 1
ATOM 750 C C . PHE A 1 88 ? 16.600 6.691 8.663 1.00 80.94 88 PHE A C 1
ATOM 752 O O . PHE A 1 88 ? 16.149 7.097 9.734 1.00 80.94 88 PHE A O 1
ATOM 759 N N . ILE A 1 89 ? 17.077 5.448 8.526 1.00 81.75 89 ILE A N 1
ATOM 760 C CA . ILE A 1 89 ? 17.144 4.500 9.650 1.00 81.75 89 ILE A CA 1
ATOM 761 C C . ILE A 1 89 ? 18.082 5.021 10.737 1.00 81.75 89 ILE A C 1
ATOM 763 O O . ILE A 1 89 ? 17.710 5.010 11.907 1.00 81.75 89 ILE A O 1
ATOM 767 N N . ILE A 1 90 ? 19.269 5.499 10.359 1.00 83.69 90 ILE A N 1
ATOM 768 C CA . ILE A 1 90 ? 20.253 6.032 11.309 1.00 83.69 90 ILE A CA 1
ATOM 769 C C . ILE A 1 90 ? 19.656 7.210 12.085 1.00 83.69 90 ILE A C 1
ATOM 771 O O . ILE A 1 90 ? 19.745 7.242 13.310 1.00 83.69 90 ILE A O 1
ATOM 775 N N . ILE A 1 91 ? 18.982 8.132 11.395 1.00 82.94 91 ILE A N 1
ATOM 776 C CA . ILE A 1 91 ? 18.315 9.280 12.018 1.00 82.94 91 ILE A CA 1
ATOM 777 C C . ILE A 1 91 ? 17.239 8.814 13.011 1.00 82.94 91 ILE A C 1
ATOM 779 O O . ILE A 1 91 ? 17.224 9.271 14.153 1.00 82.94 91 ILE A O 1
ATOM 783 N N . ASN A 1 92 ? 16.382 7.865 12.626 1.00 78.31 92 ASN A N 1
ATOM 784 C CA . ASN A 1 92 ? 15.350 7.338 13.525 1.00 78.31 92 ASN A CA 1
ATOM 785 C C . ASN A 1 92 ? 15.931 6.617 14.743 1.00 78.31 92 ASN A C 1
ATOM 787 O O . ASN A 1 92 ? 15.385 6.742 15.836 1.00 78.31 92 ASN A O 1
ATOM 791 N N . LEU A 1 93 ? 17.026 5.872 14.572 1.00 78.94 93 LEU A N 1
ATOM 792 C CA . LEU A 1 93 ? 17.708 5.227 15.690 1.00 78.94 93 LEU A CA 1
ATOM 793 C C . LEU A 1 93 ? 18.228 6.275 16.673 1.00 78.94 93 LEU A C 1
ATOM 795 O O . LEU A 1 93 ? 17.972 6.141 17.865 1.00 78.94 93 LEU A O 1
ATOM 799 N N . ILE A 1 94 ? 18.869 7.341 16.180 1.00 80.31 94 ILE A N 1
ATOM 800 C CA . ILE A 1 94 ? 19.371 8.452 17.006 1.00 80.31 94 ILE A CA 1
ATOM 801 C C . ILE A 1 94 ? 18.230 9.126 17.782 1.00 80.31 94 ILE A C 1
ATOM 803 O O . ILE A 1 94 ? 18.366 9.350 18.983 1.00 80.31 94 ILE A O 1
ATOM 807 N N . PHE A 1 95 ? 17.092 9.403 17.140 1.00 75.62 95 PHE A N 1
ATOM 808 C CA . PHE A 1 95 ? 15.947 10.029 17.814 1.00 75.62 95 PHE A CA 1
ATOM 809 C C . PHE A 1 95 ? 15.249 9.103 18.826 1.00 75.62 95 PHE A C 1
ATOM 811 O O . PHE A 1 95 ? 14.775 9.581 19.855 1.00 75.62 95 PHE A O 1
ATOM 818 N N . ASN A 1 96 ? 15.235 7.788 18.586 1.00 66.81 96 ASN A N 1
ATOM 819 C CA . ASN A 1 96 ? 14.584 6.805 19.462 1.00 66.81 96 ASN A CA 1
ATOM 820 C C . ASN A 1 96 ? 15.541 6.110 20.448 1.00 66.81 96 ASN A C 1
ATOM 822 O O . ASN A 1 96 ? 15.120 5.189 21.154 1.00 66.81 96 ASN A O 1
ATOM 826 N N . PHE A 1 97 ? 16.807 6.532 20.541 1.00 59.66 97 PHE A N 1
ATOM 827 C CA . PHE A 1 97 ? 17.830 5.875 21.373 1.00 59.66 97 PHE A CA 1
ATOM 828 C C . PHE A 1 97 ? 17.405 5.757 22.852 1.00 59.66 97 PHE A C 1
ATOM 830 O O . PHE A 1 97 ? 17.675 4.744 23.497 1.00 59.66 97 PHE A O 1
ATOM 837 N N . ASN A 1 98 ? 16.641 6.730 23.364 1.00 56.72 98 ASN A N 1
ATOM 838 C CA . ASN A 1 98 ? 16.115 6.710 24.736 1.00 56.72 98 ASN A CA 1
ATOM 839 C C . ASN A 1 98 ? 14.999 5.674 24.965 1.00 56.72 98 ASN A C 1
ATOM 841 O O . ASN A 1 98 ? 14.811 5.223 26.091 1.00 56.72 98 ASN A O 1
ATOM 845 N N . GLN A 1 99 ? 14.270 5.267 23.922 1.00 55.09 99 GLN A N 1
ATOM 846 C CA . GLN A 1 99 ? 13.220 4.246 24.019 1.00 55.09 99 GLN A CA 1
ATOM 847 C C . GLN A 1 99 ? 13.803 2.825 23.937 1.00 55.09 99 GLN A C 1
ATOM 849 O O . GLN A 1 99 ? 13.322 1.922 24.620 1.00 55.09 99 GLN A O 1
ATOM 854 N N . PHE A 1 100 ? 14.887 2.645 23.174 1.00 52.22 100 PHE A N 1
ATOM 855 C CA . PHE A 1 100 ? 15.602 1.369 23.042 1.00 52.22 100 PHE A CA 1
ATOM 856 C C . PHE A 1 100 ? 16.469 1.005 24.259 1.00 52.22 100 PHE A C 1
ATOM 858 O O . PHE A 1 100 ? 16.668 -0.178 24.521 1.00 52.22 100 PHE A O 1
ATOM 865 N N . MET A 1 101 ? 16.962 1.998 25.008 1.00 45.75 101 MET A N 1
ATOM 866 C CA . MET A 1 101 ? 17.779 1.800 26.217 1.00 45.75 101 MET A CA 1
ATOM 867 C C . MET A 1 101 ? 16.979 1.778 27.526 1.00 45.75 101 MET A C 1
ATOM 869 O O . MET A 1 101 ? 17.573 1.671 28.599 1.00 45.75 101 MET A O 1
ATOM 873 N N . SER A 1 102 ? 15.641 1.838 27.482 1.00 40.50 102 SER A N 1
ATOM 874 C CA . SER A 1 102 ? 14.880 1.357 28.636 1.00 40.50 102 SER A CA 1
ATOM 875 C C . SER A 1 102 ? 15.103 -0.155 28.686 1.00 40.50 102 SER A C 1
ATOM 877 O O . SER A 1 102 ? 14.777 -0.834 27.708 1.00 40.50 102 SER A O 1
ATOM 879 N N . PRO A 1 103 ? 15.750 -0.696 29.738 1.00 45.22 103 PRO A N 1
ATOM 880 C CA . PRO A 1 103 ? 16.076 -2.105 29.760 1.00 45.22 103 PRO A CA 1
ATOM 881 C C . PRO A 1 103 ? 14.773 -2.854 29.554 1.00 45.22 103 PRO A C 1
ATOM 883 O O . PRO A 1 103 ? 13.769 -2.548 30.205 1.00 45.22 103 PRO A O 1
ATOM 886 N N . MET A 1 104 ? 14.812 -3.821 28.642 1.00 46.44 104 MET A N 1
ATOM 887 C CA . MET A 1 104 ? 13.890 -4.936 28.619 1.00 46.44 104 MET A CA 1
ATOM 888 C C . MET A 1 104 ? 13.860 -5.535 30.029 1.00 46.44 104 MET A C 1
ATOM 890 O O . MET A 1 104 ? 14.534 -6.514 30.332 1.00 46.44 104 MET A O 1
ATOM 894 N N . LYS A 1 105 ? 13.043 -4.956 30.910 1.00 40.28 105 LYS A N 1
ATOM 895 C CA . LYS A 1 105 ? 12.388 -5.681 31.978 1.00 40.28 105 LYS A CA 1
ATOM 896 C C . LYS A 1 105 ? 11.426 -6.602 31.251 1.00 40.28 105 LYS A C 1
ATOM 898 O O . LYS A 1 105 ? 10.226 -6.352 31.167 1.00 40.28 105 LYS A O 1
ATOM 903 N N . ILE A 1 106 ? 11.979 -7.689 30.722 1.00 47.38 106 ILE A N 1
ATOM 904 C CA . ILE A 1 106 ? 11.290 -8.968 30.627 1.00 47.38 106 ILE A CA 1
ATOM 905 C C . ILE A 1 106 ? 11.093 -9.399 32.086 1.00 47.38 106 ILE A C 1
ATOM 907 O O . ILE A 1 106 ? 11.731 -10.302 32.604 1.00 47.38 106 ILE A O 1
ATOM 911 N N . ASN A 1 107 ? 10.259 -8.643 32.800 1.00 40.28 107 ASN A N 1
ATOM 912 C CA . ASN A 1 107 ? 9.596 -9.162 33.967 1.00 40.28 107 ASN A CA 1
ATOM 913 C C . ASN A 1 107 ? 8.575 -10.136 33.402 1.00 40.28 107 ASN A C 1
ATOM 915 O O . ASN A 1 107 ? 7.870 -9.817 32.445 1.00 40.28 107 ASN A O 1
ATOM 919 N N . GLU A 1 108 ? 8.432 -11.286 34.033 1.00 46.78 108 GLU A N 1
ATOM 920 C CA . GLU A 1 108 ? 7.348 -12.237 33.785 1.00 46.78 108 GLU A CA 1
ATOM 921 C C . GLU A 1 108 ? 5.953 -11.567 33.873 1.00 46.78 108 GLU A C 1
ATOM 923 O O . GLU A 1 108 ? 4.988 -12.053 33.285 1.00 46.78 108 GLU A O 1
ATOM 928 N N . MET A 1 109 ? 5.861 -10.363 34.461 1.00 47.66 109 MET A N 1
ATOM 929 C CA . MET A 1 109 ? 4.718 -9.443 34.354 1.00 47.66 109 MET A CA 1
ATOM 930 C C . MET A 1 109 ? 4.357 -9.014 32.923 1.00 47.66 109 MET A C 1
ATOM 932 O O . MET A 1 109 ? 3.202 -8.678 32.688 1.00 47.66 109 MET A O 1
ATOM 936 N N . ASN A 1 110 ? 5.279 -9.029 31.957 1.00 50.28 110 ASN A N 1
ATOM 937 C CA . ASN A 1 110 ? 4.971 -8.721 30.561 1.00 50.28 110 ASN A CA 1
ATOM 938 C C . ASN A 1 110 ? 4.216 -9.850 29.875 1.00 50.28 110 ASN A C 1
ATOM 940 O O . ASN A 1 110 ? 3.434 -9.540 28.994 1.00 50.28 110 ASN A O 1
ATOM 944 N N . SER A 1 111 ? 4.372 -11.111 30.290 1.00 52.44 111 SER A 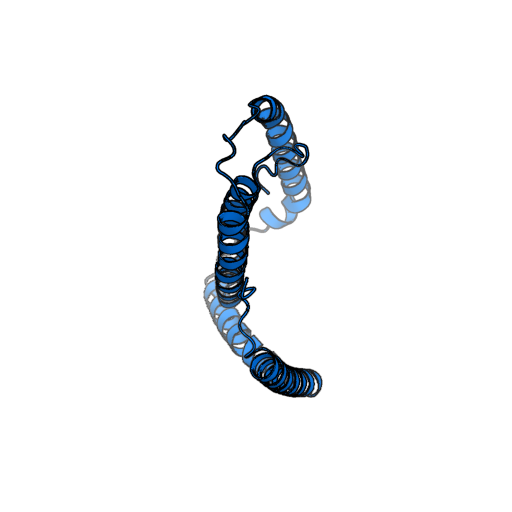N 1
ATOM 945 C CA . SER A 1 111 ? 3.549 -12.212 29.767 1.00 52.44 111 SER A CA 1
ATOM 946 C C . SER A 1 111 ? 2.106 -12.105 30.267 1.00 52.44 111 SER A C 1
ATOM 948 O O . SER A 1 111 ? 1.177 -12.188 29.470 1.00 52.44 111 SER A O 1
ATOM 950 N N . TYR A 1 112 ? 1.915 -11.778 31.551 1.00 51.66 112 TYR A N 1
ATOM 951 C CA . TYR A 1 112 ? 0.603 -11.460 32.113 1.00 51.66 112 TYR A CA 1
ATOM 952 C C . TYR A 1 112 ? 0.019 -10.188 31.504 1.00 51.66 112 TYR A C 1
ATOM 954 O O . TYR A 1 112 ? -1.151 -10.186 31.146 1.00 51.66 112 TYR A O 1
ATOM 962 N N . ASN A 1 113 ? 0.812 -9.132 31.300 1.00 52.16 113 ASN A N 1
ATOM 963 C CA . ASN A 1 113 ? 0.351 -7.929 30.610 1.00 52.16 113 ASN A CA 1
ATOM 964 C C . ASN A 1 113 ? 0.078 -8.177 29.127 1.00 52.16 113 ASN A C 1
ATOM 966 O O . ASN A 1 113 ? -0.867 -7.588 28.631 1.00 52.16 113 ASN A O 1
ATOM 970 N N . PHE A 1 114 ? 0.810 -9.055 28.435 1.00 53.38 114 PHE A N 1
ATOM 971 C CA . PHE A 1 114 ? 0.500 -9.496 27.069 1.00 53.38 114 PHE A CA 1
ATOM 972 C C . PHE A 1 114 ? -0.788 -10.303 27.039 1.00 53.38 114 PHE A C 1
ATOM 974 O O . PHE A 1 114 ? -1.602 -10.116 26.150 1.00 53.38 114 PHE A O 1
ATOM 981 N N . MET A 1 115 ? -1.005 -11.179 28.017 1.00 52.75 115 MET A N 1
ATOM 982 C CA . MET A 1 115 ? -2.228 -11.966 28.124 1.00 52.75 115 MET A CA 1
ATOM 983 C C . MET A 1 115 ? -3.418 -11.068 28.483 1.00 52.75 115 MET A C 1
ATOM 985 O O . MET A 1 115 ? -4.492 -11.218 27.918 1.00 52.75 115 MET A O 1
ATOM 989 N N . ILE A 1 116 ? -3.220 -10.068 29.343 1.00 55.16 116 ILE A N 1
ATOM 990 C CA . ILE A 1 116 ? -4.209 -9.046 29.707 1.00 55.16 116 ILE A CA 1
ATOM 991 C C . ILE A 1 116 ? -4.428 -8.044 28.566 1.00 55.16 116 ILE A C 1
ATOM 993 O O . ILE A 1 116 ? -5.552 -7.584 28.398 1.00 55.16 116 ILE A O 1
ATOM 997 N N . LEU A 1 117 ? -3.410 -7.721 27.766 1.00 55.12 117 LEU A N 1
ATOM 998 C CA . LEU A 1 117 ? -3.518 -6.946 26.525 1.00 55.12 117 LEU A CA 1
ATOM 999 C C . LEU A 1 117 ? -4.264 -7.752 25.464 1.00 55.12 117 LEU A C 1
ATOM 1001 O O . LEU A 1 117 ? -5.206 -7.222 24.902 1.00 55.12 117 LEU A O 1
ATOM 1005 N N . ASN A 1 118 ? -3.959 -9.037 25.279 1.00 55.69 118 ASN A N 1
ATOM 1006 C CA . ASN A 1 118 ? -4.695 -9.952 24.401 1.00 55.69 118 ASN A CA 1
ATOM 1007 C C . ASN A 1 118 ? -6.153 -10.106 24.846 1.00 55.69 118 ASN A C 1
ATOM 1009 O O . ASN A 1 118 ? -7.059 -10.111 24.017 1.00 55.69 118 ASN A O 1
ATOM 1013 N N . LEU A 1 119 ? -6.406 -10.186 26.155 1.00 55.94 119 LEU A N 1
ATOM 1014 C CA . LEU A 1 119 ? -7.760 -10.197 26.700 1.00 55.94 119 LEU A CA 1
ATOM 1015 C C . LEU A 1 119 ? -8.444 -8.849 26.441 1.00 55.94 119 LEU A C 1
ATOM 1017 O O . LEU A 1 119 ? -9.536 -8.840 25.884 1.00 55.94 119 LEU A O 1
ATOM 1021 N N . LYS A 1 120 ? -7.802 -7.712 26.747 1.00 56.38 120 LYS A N 1
ATOM 1022 C CA . LYS A 1 120 ? -8.312 -6.352 26.470 1.00 56.38 120 LYS A CA 1
ATOM 1023 C C . LYS A 1 120 ? -8.501 -6.066 24.974 1.00 56.38 120 LYS A C 1
ATOM 1025 O O . LYS A 1 120 ? -9.398 -5.300 24.633 1.00 56.38 120 LYS A O 1
ATOM 1030 N N . GLU A 1 121 ? -7.720 -6.681 24.091 1.00 54.69 121 GLU A N 1
ATOM 1031 C CA . GLU A 1 121 ? -7.825 -6.541 22.636 1.00 54.69 121 GLU A CA 1
ATOM 1032 C C . GLU A 1 121 ? -8.901 -7.447 22.029 1.00 54.69 121 GLU A C 1
ATOM 1034 O O . GLU A 1 121 ? -9.651 -6.999 21.161 1.00 54.69 121 GLU A O 1
ATOM 1039 N N . ASN A 1 122 ? -9.091 -8.662 22.554 1.00 56.19 122 ASN A N 1
ATOM 1040 C CA . ASN A 1 122 ? -10.301 -9.446 22.284 1.00 56.19 122 ASN A CA 1
ATOM 1041 C C . ASN A 1 122 ? -11.547 -8.693 22.766 1.00 56.19 122 ASN A C 1
ATOM 1043 O O . ASN A 1 122 ? -12.577 -8.679 22.085 1.00 56.19 122 ASN A O 1
ATOM 1047 N N . TYR A 1 123 ? -11.429 -7.964 23.882 1.00 53.53 123 TYR A N 1
ATOM 1048 C CA . TYR A 1 123 ? -12.453 -7.011 24.264 1.00 53.53 123 TYR A CA 1
ATOM 1049 C C . TYR A 1 123 ? -12.541 -5.824 23.312 1.00 53.53 123 TYR A C 1
ATOM 1051 O O . TYR A 1 123 ? -13.632 -5.303 23.240 1.00 53.53 123 TYR A O 1
ATOM 1059 N N . PHE A 1 124 ? -11.523 -5.405 22.553 1.00 56.50 124 PHE A N 1
ATOM 1060 C CA . PHE A 1 124 ? -11.583 -4.230 21.661 1.00 56.50 124 PHE A CA 1
ATOM 1061 C C . PHE A 1 124 ? -12.649 -4.375 20.575 1.00 56.50 124 PHE A C 1
ATOM 1063 O O . PHE A 1 124 ? -13.422 -3.444 20.355 1.00 56.50 124 PHE A O 1
ATOM 1070 N N . PHE A 1 125 ? -12.768 -5.561 19.966 1.00 56.53 125 PHE A N 1
ATOM 1071 C CA . PHE A 1 125 ? -13.868 -5.859 19.042 1.00 56.53 125 PHE A CA 1
ATOM 1072 C C . PHE A 1 125 ? -15.216 -5.750 19.754 1.00 56.53 125 PHE A C 1
ATOM 1074 O O . PHE A 1 125 ? -16.109 -5.045 19.289 1.00 56.53 125 PHE A O 1
ATOM 1081 N N . SER A 1 126 ? -15.341 -6.362 20.934 1.00 56.81 126 SER A N 1
ATOM 1082 C CA . SER A 1 126 ? -16.556 -6.228 21.740 1.00 56.81 126 SER A CA 1
ATOM 1083 C C . SER A 1 126 ? -16.796 -4.775 22.188 1.00 56.81 126 SER A C 1
ATOM 1085 O O . SER A 1 126 ? -17.922 -4.312 22.186 1.00 56.81 126 SER A O 1
ATOM 1087 N N . PHE A 1 127 ? -15.753 -3.992 22.457 1.00 56.03 127 PHE A N 1
ATOM 1088 C CA . PHE A 1 127 ? -15.791 -2.612 22.940 1.00 56.03 127 PHE A CA 1
ATOM 1089 C C . PHE A 1 127 ? -16.261 -1.655 21.857 1.00 56.03 127 PHE A C 1
ATOM 1091 O O . PHE A 1 127 ? -17.013 -0.730 22.157 1.00 56.03 127 PHE A O 1
ATOM 1098 N N . ILE A 1 128 ? -15.842 -1.889 20.609 1.00 58.72 128 ILE A N 1
ATOM 1099 C CA . ILE A 1 128 ? -16.346 -1.180 19.431 1.00 58.72 128 ILE A CA 1
ATOM 1100 C C . ILE A 1 128 ? -17.863 -1.372 19.328 1.00 58.72 128 ILE A C 1
A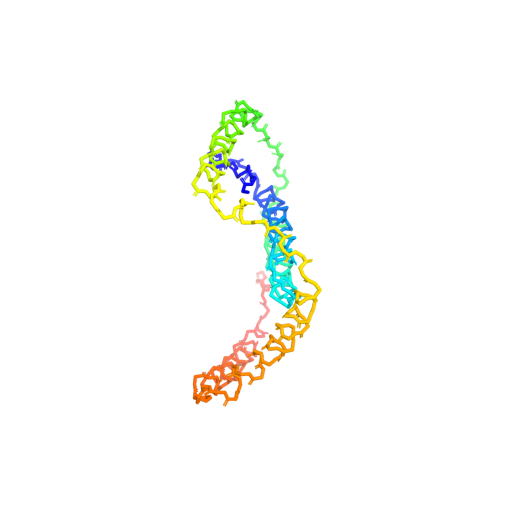TOM 1102 O O . ILE A 1 128 ? -18.568 -0.404 19.065 1.00 58.72 128 ILE A O 1
ATOM 1106 N N . PHE A 1 129 ? -18.363 -2.581 19.601 1.00 59.94 129 PHE A N 1
ATOM 1107 C CA . PHE A 1 129 ? -19.793 -2.905 19.549 1.00 59.94 129 PHE A CA 1
ATOM 1108 C C . PHE A 1 129 ? -20.586 -2.612 20.835 1.00 59.94 129 PHE A C 1
ATOM 1110 O O . PHE A 1 129 ? -21.814 -2.653 20.803 1.00 59.94 129 PHE A O 1
ATOM 1117 N N . ILE A 1 130 ? -19.936 -2.375 21.976 1.00 56.84 130 ILE A N 1
ATOM 1118 C CA . ILE A 1 130 ? -20.617 -2.271 23.281 1.00 56.84 130 ILE A CA 1
ATOM 1119 C C . ILE A 1 130 ? -20.426 -0.909 23.948 1.00 56.84 130 ILE A C 1
ATOM 1121 O O . ILE A 1 130 ? -21.337 -0.451 24.636 1.00 56.84 130 ILE A O 1
ATOM 1125 N N . LYS A 1 131 ? -19.280 -0.236 23.782 1.00 52.38 131 LYS A N 1
ATOM 1126 C CA . LYS A 1 131 ? -18.920 0.887 24.663 1.00 52.38 131 LYS A CA 1
ATOM 1127 C C . LYS A 1 131 ? -19.216 2.275 24.105 1.00 52.38 131 LYS A C 1
ATOM 1129 O O . LYS A 1 131 ? -19.558 3.164 24.880 1.00 52.38 131 LYS A O 1
ATOM 1134 N N . ASN A 1 132 ? -19.136 2.475 22.793 1.00 51.47 132 ASN A N 1
ATOM 1135 C CA . ASN A 1 132 ? -19.564 3.727 22.172 1.00 51.47 132 ASN A CA 1
ATOM 1136 C C . ASN A 1 132 ? -20.910 3.500 21.495 1.00 51.47 132 ASN A C 1
ATOM 1138 O O . ASN A 1 132 ? -20.982 2.730 20.547 1.00 51.47 132 ASN A O 1
ATOM 1142 N N . LYS A 1 133 ? -21.960 4.166 22.001 1.00 58.66 133 LYS A N 1
ATOM 1143 C CA . LYS A 1 133 ? -23.336 4.168 21.470 1.00 58.66 133 LYS A CA 1
ATOM 1144 C C . LYS A 1 133 ? -23.370 3.840 19.971 1.00 58.66 133 LYS A C 1
ATOM 1146 O O . LYS A 1 133 ? -22.987 4.663 19.143 1.00 58.66 133 LYS A O 1
ATOM 1151 N N . ASN A 1 134 ? -23.868 2.642 19.667 1.00 68.31 134 ASN A N 1
ATOM 1152 C CA . ASN A 1 134 ? -23.856 1.934 18.381 1.00 68.31 134 ASN A CA 1
ATOM 1153 C C . ASN A 1 134 ? -24.509 2.649 17.186 1.00 68.31 134 ASN A C 1
ATOM 1155 O O . ASN A 1 134 ? -24.693 2.030 16.145 1.00 68.31 134 ASN A O 1
ATOM 1159 N N . LEU A 1 135 ? -24.859 3.931 17.285 1.00 75.12 135 LEU A N 1
ATOM 1160 C CA . LEU A 1 135 ? -25.550 4.669 16.231 1.00 75.12 135 LEU A CA 1
ATOM 1161 C C . LEU A 1 135 ? -24.744 4.688 14.930 1.00 75.12 135 LEU A C 1
ATOM 1163 O O . LEU A 1 135 ? -25.285 4.332 13.892 1.00 75.12 135 LEU A O 1
ATOM 1167 N N . ASN A 1 136 ? -23.444 4.991 14.971 1.00 77.25 136 ASN A N 1
ATOM 1168 C CA . ASN A 1 136 ? -22.624 5.011 13.752 1.00 77.25 136 ASN A CA 1
ATOM 1169 C C . ASN A 1 136 ? -22.509 3.620 13.106 1.00 77.25 136 ASN A C 1
ATOM 1171 O O . ASN A 1 136 ? -22.564 3.503 11.886 1.00 77.25 136 ASN A O 1
ATOM 1175 N N . ILE A 1 137 ? -22.400 2.558 13.911 1.00 79.31 137 ILE A N 1
ATOM 1176 C CA . ILE A 1 137 ? -22.322 1.175 13.415 1.00 79.31 137 ILE A CA 1
ATOM 1177 C C . ILE A 1 137 ? -23.661 0.749 12.807 1.00 79.31 137 ILE A C 1
ATOM 1179 O O . ILE A 1 137 ? -23.684 0.188 11.715 1.00 79.31 137 ILE A O 1
ATOM 1183 N N . ILE A 1 138 ? -24.776 1.062 13.471 1.00 82.31 138 ILE A N 1
ATOM 1184 C CA . ILE A 1 138 ? -26.128 0.801 12.964 1.00 82.31 138 ILE A CA 1
ATOM 1185 C C . ILE A 1 138 ? -26.355 1.560 11.648 1.00 82.31 138 ILE A C 1
ATOM 1187 O O . ILE A 1 138 ? -26.856 0.975 10.690 1.00 82.31 138 ILE A O 1
ATOM 1191 N N . MET A 1 139 ? -25.913 2.818 11.551 1.00 85.44 139 MET A N 1
ATOM 1192 C CA . MET A 1 139 ? -25.984 3.601 10.311 1.00 85.44 139 MET A CA 1
ATOM 1193 C C . MET A 1 139 ? -25.151 2.977 9.188 1.00 85.44 139 MET A C 1
ATOM 1195 O O . MET A 1 139 ? -25.638 2.878 8.064 1.00 85.44 139 MET A O 1
ATOM 1199 N N . CYS A 1 140 ? -23.939 2.490 9.474 1.00 88.25 140 CYS A N 1
ATOM 1200 C CA . CYS A 1 140 ? -23.130 1.762 8.492 1.00 88.25 140 CYS A CA 1
ATOM 1201 C C . CYS A 1 140 ? -23.795 0.454 8.039 1.00 88.25 140 CYS A C 1
ATOM 1203 O O . CYS A 1 140 ? -23.776 0.148 6.849 1.00 88.25 140 CYS A O 1
ATOM 1205 N N . MET A 1 141 ? -24.411 -0.304 8.951 1.00 87.31 141 MET A N 1
ATOM 1206 C CA . MET A 1 141 ? -25.137 -1.537 8.613 1.00 87.31 141 MET A CA 1
ATOM 1207 C C . MET A 1 141 ? -26.336 -1.250 7.700 1.00 87.31 141 MET A C 1
ATOM 1209 O O . MET A 1 141 ? -26.508 -1.917 6.680 1.00 87.31 141 MET A O 1
ATOM 1213 N N . ILE A 1 142 ? -27.128 -0.221 8.020 1.00 91.50 142 ILE A N 1
ATOM 1214 C CA . ILE A 1 142 ? -28.258 0.223 7.190 1.00 91.50 142 ILE A CA 1
ATOM 1215 C C . ILE A 1 142 ? -27.758 0.715 5.827 1.00 91.50 142 ILE A C 1
ATOM 1217 O O . ILE A 1 142 ? -28.316 0.335 4.799 1.00 91.50 142 ILE A O 1
ATOM 1221 N N . TYR A 1 143 ? -26.680 1.503 5.796 1.00 93.94 143 TYR A N 1
ATOM 1222 C CA . TYR A 1 143 ? -26.056 1.964 4.556 1.00 93.94 143 TYR A CA 1
ATOM 1223 C C . TYR A 1 143 ? -25.605 0.792 3.675 1.00 93.94 143 TYR A C 1
ATOM 1225 O O . TYR A 1 143 ? -25.935 0.759 2.491 1.00 93.94 143 TYR A O 1
ATOM 1233 N N . LEU A 1 144 ? -24.918 -0.203 4.244 1.00 91.50 144 LEU A N 1
ATOM 1234 C CA . LEU A 1 144 ? -24.489 -1.401 3.516 1.00 91.50 144 LEU A CA 1
ATOM 1235 C C . LEU A 1 144 ? -25.678 -2.193 2.963 1.00 91.50 144 LEU A C 1
ATOM 1237 O O . LEU A 1 144 ? -25.633 -2.640 1.816 1.00 91.50 144 LEU A O 1
ATOM 1241 N N . LEU A 1 145 ? -26.754 -2.325 3.742 1.00 95.25 145 LEU A N 1
ATOM 1242 C CA . LEU A 1 145 ? -27.984 -2.987 3.307 1.00 95.25 145 LEU A CA 1
ATOM 1243 C C . LEU A 1 145 ? -28.626 -2.244 2.127 1.00 95.25 145 LEU A C 1
ATOM 1245 O O . LEU A 1 145 ? -28.964 -2.859 1.114 1.00 95.25 145 LEU A O 1
ATOM 1249 N N . ILE A 1 146 ? -28.713 -0.916 2.210 1.00 94.69 146 ILE A N 1
ATOM 1250 C CA . ILE A 1 146 ? -29.202 -0.069 1.119 1.00 94.69 146 ILE A CA 1
ATOM 1251 C C . ILE A 1 146 ? -28.315 -0.246 -0.122 1.00 94.69 146 ILE A C 1
ATOM 1253 O O . ILE A 1 146 ? -28.830 -0.551 -1.198 1.00 94.69 146 ILE A O 1
ATOM 1257 N N . CYS A 1 147 ? -26.992 -0.147 0.009 1.00 94.38 147 CYS A N 1
ATOM 1258 C CA . CYS A 1 147 ? -26.060 -0.339 -1.103 1.00 94.38 147 CYS A CA 1
ATOM 1259 C C . CYS A 1 147 ? -26.221 -1.705 -1.779 1.00 94.38 147 CYS A C 1
ATOM 1261 O O . CYS A 1 147 ? -26.288 -1.760 -3.006 1.00 94.38 147 CYS A O 1
ATOM 1263 N N . LEU A 1 148 ? -26.345 -2.793 -1.014 1.00 93.31 148 LEU A N 1
ATOM 1264 C CA . LEU A 1 148 ? -26.581 -4.132 -1.562 1.00 93.31 148 LEU A CA 1
ATOM 1265 C C . LEU A 1 148 ? -27.880 -4.193 -2.372 1.00 93.31 148 LEU A C 1
ATOM 1267 O O . LEU A 1 148 ? -27.870 -4.690 -3.500 1.00 93.31 148 LEU A O 1
ATOM 1271 N N . THR A 1 149 ? -28.979 -3.634 -1.857 1.00 91.62 149 THR A N 1
ATOM 1272 C CA . THR A 1 149 ? -30.250 -3.600 -2.603 1.00 91.62 149 THR A CA 1
ATOM 1273 C C . THR A 1 149 ? -30.149 -2.776 -3.890 1.00 91.62 149 THR A C 1
ATOM 1275 O O . THR A 1 149 ? -30.643 -3.206 -4.936 1.00 91.62 149 THR A O 1
ATOM 1278 N N . PHE A 1 150 ? -29.445 -1.640 -3.862 1.00 92.81 150 PHE A N 1
ATOM 1279 C CA . PHE A 1 150 ? -29.188 -0.835 -5.056 1.00 92.81 150 PHE A CA 1
ATOM 1280 C C . PHE A 1 150 ? -28.335 -1.581 -6.081 1.00 92.81 150 PHE A C 1
ATOM 1282 O O . PHE A 1 150 ? -28.677 -1.580 -7.263 1.00 92.81 150 PHE A O 1
ATOM 1289 N N . ILE A 1 151 ? -27.264 -2.249 -5.647 1.00 92.50 151 ILE A N 1
ATOM 1290 C CA . ILE A 1 151 ? -26.398 -3.042 -6.526 1.00 92.50 151 ILE A CA 1
ATOM 1291 C C . ILE A 1 151 ? -27.208 -4.151 -7.200 1.00 92.50 151 ILE A C 1
ATOM 1293 O O . ILE A 1 151 ? -27.148 -4.285 -8.421 1.00 92.50 151 ILE A O 1
ATOM 1297 N N . VAL A 1 152 ? -28.022 -4.896 -6.445 1.00 91.50 152 VAL A N 1
ATOM 1298 C CA . VAL A 1 152 ? -28.895 -5.942 -7.005 1.00 91.50 152 VAL A CA 1
ATOM 1299 C C . VAL A 1 152 ? -29.859 -5.350 -8.038 1.00 91.50 152 VAL A C 1
ATOM 1301 O O . VAL A 1 152 ? -29.985 -5.892 -9.138 1.00 91.50 152 VAL A O 1
ATOM 1304 N N . LYS A 1 153 ? -30.476 -4.199 -7.744 1.00 87.31 153 LYS A N 1
ATOM 1305 C CA . LYS A 1 153 ? -31.380 -3.511 -8.680 1.00 87.31 153 LYS A CA 1
ATOM 1306 C C . LYS A 1 153 ? -30.661 -3.077 -9.966 1.00 87.31 153 LYS A C 1
ATOM 1308 O O . LYS A 1 153 ? -31.189 -3.292 -11.055 1.00 87.31 153 LYS A O 1
ATOM 1313 N N . ILE A 1 154 ? -29.447 -2.533 -9.860 1.00 86.00 154 ILE A N 1
ATOM 1314 C CA . ILE A 1 154 ? -28.614 -2.151 -11.015 1.00 86.00 154 ILE A CA 1
ATOM 1315 C C . ILE A 1 154 ? -28.224 -3.386 -11.841 1.00 86.00 154 ILE A C 1
ATOM 1317 O O . ILE A 1 154 ? -28.294 -3.348 -13.071 1.00 86.00 154 ILE A O 1
ATOM 1321 N N . CYS A 1 155 ? -27.841 -4.486 -11.189 1.00 84.88 155 CYS A N 1
ATOM 1322 C CA . CYS A 1 155 ? -27.471 -5.731 -11.864 1.00 84.88 155 CYS A CA 1
ATOM 1323 C C . CYS A 1 155 ? -28.650 -6.352 -12.627 1.00 84.88 155 CYS A C 1
ATOM 1325 O O . CYS A 1 155 ? -28.457 -6.849 -13.735 1.00 84.88 155 CYS A O 1
ATOM 1327 N N . ILE A 1 156 ? -29.872 -6.280 -12.090 1.00 83.56 156 ILE A N 1
ATOM 1328 C CA . ILE A 1 156 ? -31.079 -6.775 -12.775 1.00 83.56 156 ILE A CA 1
ATOM 1329 C C . ILE A 1 156 ? -31.370 -5.968 -14.051 1.00 83.56 156 ILE A C 1
ATOM 1331 O O . ILE A 1 156 ? -31.734 -6.556 -15.068 1.00 83.56 156 ILE A O 1
ATOM 1335 N N . ILE A 1 157 ? -31.159 -4.647 -14.030 1.00 71.56 157 ILE A N 1
ATOM 1336 C CA . ILE A 1 157 ? -31.389 -3.761 -15.188 1.00 71.56 157 ILE A CA 1
ATOM 1337 C C . ILE A 1 157 ? -30.379 -4.031 -16.319 1.00 71.56 157 ILE A C 1
ATOM 1339 O O . ILE A 1 157 ? -30.721 -3.938 -17.496 1.00 71.56 157 ILE A O 1
ATOM 1343 N N . LYS A 1 158 ? -29.142 -4.423 -15.989 1.00 62.25 158 LYS A N 1
ATOM 1344 C CA . LYS A 1 158 ? -28.064 -4.686 -16.961 1.00 62.25 158 LYS A CA 1
ATOM 1345 C C . LYS A 1 158 ? -28.080 -6.099 -17.572 1.00 62.25 158 LYS A C 1
ATOM 1347 O O . LYS A 1 158 ? -27.064 -6.532 -18.103 1.00 62.25 158 LYS A O 1
ATOM 1352 N N . LYS A 1 159 ? -29.213 -6.812 -17.565 1.00 59.16 159 LYS A N 1
ATOM 1353 C CA . LYS A 1 159 ? 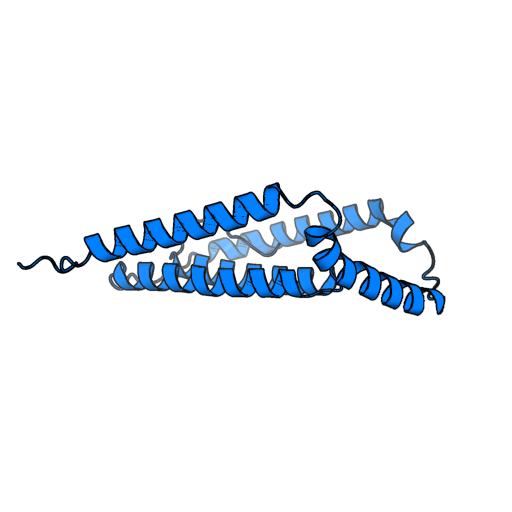-29.371 -8.101 -18.278 1.00 59.16 159 LYS A CA 1
ATOM 1354 C C . LYS A 1 159 ? -29.389 -7.985 -19.816 1.00 59.16 159 LYS A C 1
ATOM 1356 O O . LYS A 1 159 ? -29.629 -8.982 -20.490 1.00 59.16 159 LYS A O 1
ATOM 1361 N N . PHE A 1 160 ? -29.130 -6.808 -20.390 1.00 62.72 160 PHE A N 1
ATOM 1362 C CA . PHE A 1 160 ? -28.855 -6.696 -21.822 1.00 62.72 160 PHE A CA 1
ATOM 1363 C C . PHE A 1 160 ? -27.464 -7.243 -22.145 1.00 62.72 160 PHE A C 1
ATOM 1365 O O . PHE A 1 160 ? -26.497 -7.014 -21.418 1.00 62.72 160 PHE A O 1
ATOM 1372 N N . THR A 1 161 ? -27.363 -7.985 -23.245 1.00 62.53 161 THR A N 1
ATOM 1373 C CA . THR A 1 161 ? -26.117 -8.610 -23.684 1.00 62.53 161 THR A CA 1
ATOM 1374 C C . THR A 1 161 ? -25.037 -7.548 -23.897 1.00 62.53 161 THR A C 1
ATOM 1376 O O . THR A 1 161 ? -25.167 -6.696 -24.769 1.00 62.53 161 THR A O 1
ATOM 1379 N N . LEU A 1 162 ? -23.934 -7.628 -23.145 1.00 60.16 162 LEU A N 1
ATOM 1380 C CA . LEU A 1 162 ? -22.743 -6.772 -23.306 1.00 60.16 162 LEU A CA 1
ATOM 1381 C C . LEU A 1 162 ? -22.015 -6.984 -24.648 1.00 60.16 162 LEU A C 1
ATOM 1383 O O . LEU A 1 162 ? -21.055 -6.284 -24.963 1.00 60.16 162 LEU A O 1
ATOM 1387 N N . ARG A 1 163 ? -22.462 -7.955 -25.448 1.00 64.75 163 ARG A N 1
ATOM 1388 C CA . ARG A 1 163 ? -22.005 -8.169 -26.814 1.00 64.75 163 ARG A CA 1
ATOM 1389 C C . ARG A 1 163 ? -22.744 -7.183 -27.717 1.00 64.75 163 ARG A C 1
ATOM 1391 O O . ARG A 1 163 ? -23.965 -7.268 -27.825 1.00 64.75 163 ARG A O 1
ATOM 1398 N N . LYS A 1 164 ? -22.012 -6.289 -28.392 1.00 55.25 164 LYS A N 1
ATOM 1399 C CA . LYS A 1 164 ? -22.530 -5.664 -29.615 1.00 55.25 164 LYS A CA 1
ATOM 1400 C C . LYS A 1 164 ? -22.922 -6.805 -30.553 1.00 55.25 164 LYS A C 1
ATOM 1402 O O . LYS A 1 164 ? -22.062 -7.563 -30.996 1.00 55.25 164 LYS A O 1
ATOM 1407 N N . ILE A 1 165 ? -24.222 -6.982 -30.750 1.00 56.28 165 ILE A N 1
ATOM 1408 C CA . ILE A 1 165 ? -24.744 -7.738 -31.881 1.00 56.28 165 ILE A CA 1
ATOM 1409 C C . ILE A 1 165 ? -24.409 -6.861 -33.089 1.00 56.28 165 ILE A C 1
ATOM 1411 O O . ILE A 1 165 ? -24.705 -5.667 -33.052 1.00 56.28 165 ILE A O 1
ATOM 1415 N N . ASN A 1 166 ? -23.646 -7.439 -34.018 1.00 44.69 166 ASN A N 1
ATOM 1416 C CA . ASN A 1 166 ? -23.021 -6.774 -35.164 1.00 44.69 166 ASN A CA 1
ATOM 1417 C C . ASN A 1 166 ? -23.953 -5.813 -35.902 1.00 44.69 166 ASN A C 1
ATOM 1419 O O . ASN A 1 166 ? -25.124 -6.196 -36.114 1.00 44.69 166 ASN A O 1
#

pLDDT: mean 70.74, std 14.66, range [40.28, 95.25]